Protein AF-A0A9E0RSK8-F1 (afdb_monomer)

Nearest PDB structures (foldseek):
  3r5x-assembly1_B  TM=9.329E-01  e=1.908E-01  Bacillus anthracis
  3r5x-assembly2_C  TM=9.634E-01  e=2.376E-01  Bacillus anthracis

Sequence (43 aa):
VNTVPGMTSHSLVPLAAKVAGLSLLDLLTEIYEHSLEVRHAKQ

pLDDT: mean 94.71, std 9.45, range [52.81, 98.56]

Solvent-accessible surface area (backbone atoms only — not comparable to full-atom values): 2685 Å² total; per-residue (Å²): 134,82,89,78,68,63,76,48,88,85,22,70,56,42,45,50,38,44,76,73,71,37,52,71,66,54,54,50,49,53,52,50,52,53,52,47,49,64,62,55,78,74,112

Mean predicted aligned error: 3.06 Å

Structure (mmCIF, N/CA/C/O backbone):
data_AF-A0A9E0RSK8-F1
#
_entry.id   AF-A0A9E0RSK8-F1
#
loop_
_atom_site.group_PDB
_atom_site.id
_atom_site.type_symbol
_atom_site.label_atom_id
_atom_site.label_alt_id
_atom_site.label_comp_id
_atom_site.label_asym_id
_atom_site.label_entity_id
_atom_site.label_seq_id
_atom_site.pdbx_PDB_ins_code
_atom_site.Cartn_x
_atom_site.Cartn_y
_atom_site.Cartn_z
_atom_site.occupancy
_atom_site.B_iso_or_equiv
_atom_site.auth_seq_id
_atom_site.auth_comp_id
_atom_site.auth_asym_id
_atom_site.auth_atom_id
_atom_site.pdbx_PDB_model_num
ATOM 1 N N . VAL A 1 1 ? 1.144 -15.546 6.465 1.00 84.69 1 VAL A N 1
ATOM 2 C CA . VAL A 1 1 ? 0.739 -14.414 5.595 1.00 84.69 1 VAL A CA 1
ATOM 3 C C . VAL A 1 1 ? 1.452 -13.165 6.084 1.00 84.69 1 VAL A C 1
ATOM 5 O O . VAL A 1 1 ? 1.405 -12.915 7.281 1.00 84.69 1 VAL A O 1
ATOM 8 N N . ASN A 1 2 ? 2.127 -12.423 5.199 1.00 93.19 2 ASN A N 1
ATOM 9 C CA . ASN A 1 2 ? 2.771 -11.150 5.546 1.00 93.19 2 ASN A CA 1
ATOM 10 C C . ASN A 1 2 ? 1.723 -10.032 5.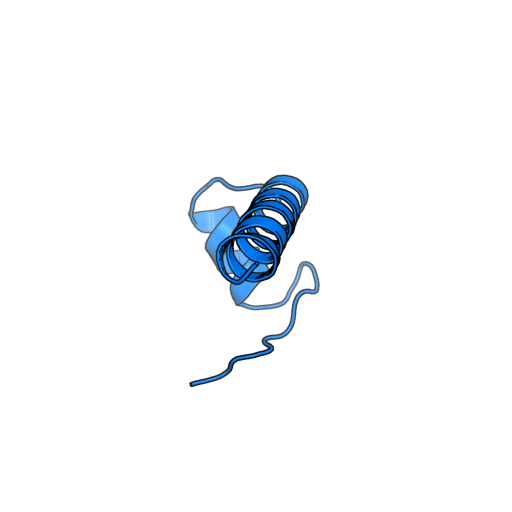491 1.00 93.19 2 ASN A C 1
ATOM 12 O O . ASN A 1 2 ? 1.281 -9.670 4.406 1.00 93.19 2 ASN A O 1
ATOM 16 N N . THR A 1 3 ? 1.310 -9.509 6.644 1.00 95.31 3 THR A N 1
ATOM 17 C CA 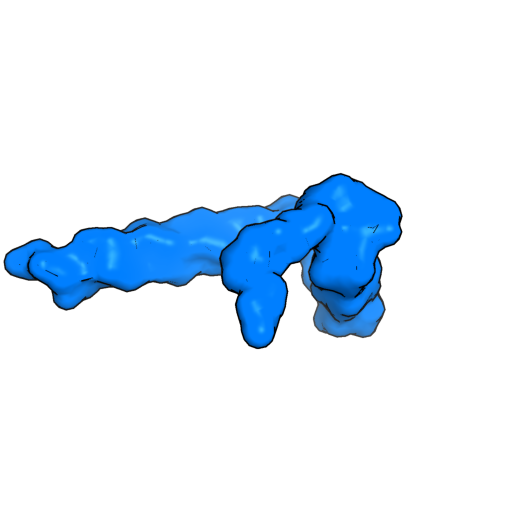. THR A 1 3 ? 0.248 -8.487 6.745 1.00 95.31 3 THR A CA 1
ATOM 18 C C . THR A 1 3 ? 0.764 -7.051 6.641 1.00 95.31 3 THR A C 1
ATOM 20 O O . THR A 1 3 ? -0.026 -6.140 6.424 1.00 95.31 3 THR A O 1
ATOM 23 N N . VAL A 1 4 ? 2.080 -6.846 6.765 1.00 97.31 4 VAL A N 1
ATOM 24 C CA . VAL A 1 4 ? 2.756 -5.552 6.582 1.00 97.31 4 VAL A CA 1
ATOM 25 C C . VAL A 1 4 ? 3.999 -5.772 5.704 1.00 97.31 4 VAL A C 1
ATOM 27 O O . VAL A 1 4 ? 5.095 -5.982 6.223 1.00 97.31 4 VAL A O 1
ATOM 30 N N . PRO A 1 5 ? 3.841 -5.849 4.371 1.00 97.12 5 PRO A N 1
ATOM 31 C CA . PRO A 1 5 ? 4.956 -6.070 3.453 1.00 97.12 5 PRO A CA 1
ATOM 32 C C . PRO A 1 5 ? 5.834 -4.815 3.315 1.00 97.12 5 PRO A C 1
ATOM 34 O O . PRO A 1 5 ? 5.453 -3.716 3.713 1.00 97.12 5 PRO A O 1
ATOM 37 N N . GLY A 1 6 ? 7.008 -4.963 2.694 1.00 97.56 6 GLY A N 1
ATOM 38 C CA . GLY A 1 6 ? 7.773 -3.806 2.226 1.00 97.56 6 GLY A CA 1
ATOM 39 C C . GLY A 1 6 ? 6.978 -3.014 1.179 1.00 97.56 6 GLY A C 1
ATOM 40 O O . GLY A 1 6 ? 6.366 -3.608 0.291 1.00 97.56 6 GLY A O 1
ATOM 41 N N . MET A 1 7 ? 7.008 -1.682 1.278 1.00 97.94 7 MET A N 1
ATOM 42 C CA . MET A 1 7 ? 6.229 -0.761 0.431 1.00 97.94 7 MET A CA 1
ATOM 43 C C . MET A 1 7 ? 7.093 0.284 -0.295 1.00 97.94 7 MET A C 1
ATOM 45 O O . MET A 1 7 ? 6.576 1.260 -0.833 1.00 97.94 7 MET A O 1
ATOM 49 N N . THR A 1 8 ? 8.416 0.101 -0.336 1.00 97.06 8 THR A N 1
ATOM 50 C CA . THR A 1 8 ? 9.289 0.945 -1.173 1.00 97.06 8 THR A CA 1
ATOM 51 C C . THR A 1 8 ? 9.091 0.607 -2.652 1.00 97.06 8 THR A C 1
ATOM 53 O O . THR A 1 8 ? 8.649 -0.491 -2.984 1.00 97.06 8 THR A O 1
ATOM 56 N N . SER A 1 9 ? 9.498 1.488 -3.568 1.00 95.25 9 SER A N 1
ATOM 57 C CA . SER A 1 9 ? 9.380 1.265 -5.023 1.00 95.25 9 SER A CA 1
ATOM 58 C C . SER A 1 9 ? 10.073 -0.003 -5.554 1.00 95.25 9 SER A C 1
ATOM 60 O O . SER A 1 9 ? 9.812 -0.411 -6.681 1.00 95.25 9 SER A O 1
ATOM 62 N N . HIS A 1 10 ? 10.941 -0.624 -4.751 1.00 96.00 10 HIS A N 1
ATOM 63 C CA . HIS A 1 10 ? 11.665 -1.856 -5.076 1.00 96.00 10 HIS A CA 1
ATOM 64 C C . HIS A 1 10 ? 11.127 -3.082 -4.323 1.00 96.00 10 HIS A C 1
ATOM 66 O O . HIS A 1 10 ? 11.626 -4.191 -4.499 1.00 96.00 10 HIS A O 1
ATOM 72 N N . SER A 1 11 ? 10.133 -2.897 -3.454 1.00 98.12 11 SER A N 1
ATOM 73 C CA . SER A 1 11 ? 9.505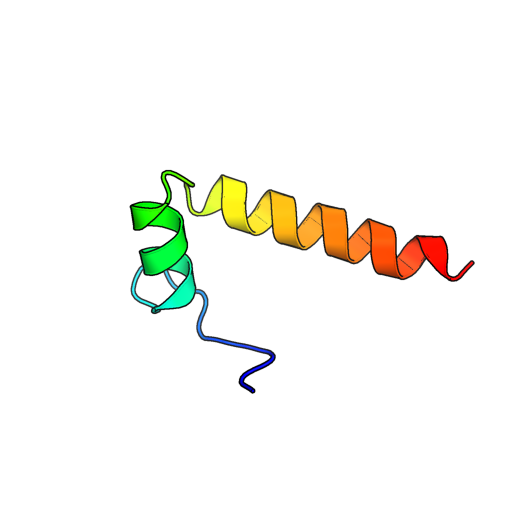 -3.991 -2.721 1.00 98.12 11 SER A CA 1
ATOM 74 C C . SER A 1 11 ? 8.543 -4.772 -3.624 1.00 98.12 11 SER A C 1
ATOM 76 O O . SER A 1 11 ? 7.966 -4.226 -4.565 1.00 98.12 11 SER A O 1
ATOM 78 N N . LEU A 1 12 ? 8.341 -6.057 -3.319 1.00 98.12 12 LEU A N 1
ATOM 79 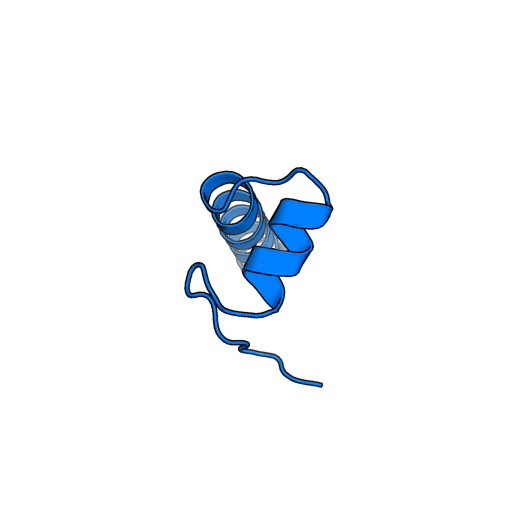C CA . LEU A 1 12 ? 7.568 -6.971 -4.170 1.00 98.12 12 LEU A CA 1
ATOM 80 C C . LEU A 1 12 ? 6.115 -6.525 -4.401 1.00 98.12 12 LEU A C 1
ATOM 82 O O . LEU A 1 12 ? 5.607 -6.701 -5.502 1.00 98.12 12 LEU A O 1
ATOM 86 N N . VAL A 1 13 ? 5.454 -5.932 -3.401 1.00 98.00 13 VAL A N 1
ATOM 87 C CA . VAL A 1 13 ? 4.049 -5.503 -3.522 1.00 98.00 13 VAL A CA 1
ATOM 88 C C . VAL A 1 13 ? 3.894 -4.307 -4.475 1.00 98.00 13 VAL A C 1
ATOM 90 O O . VAL A 1 13 ? 3.142 -4.437 -5.441 1.00 98.00 13 VAL A O 1
ATOM 93 N N . PRO A 1 14 ? 4.639 -3.192 -4.320 1.00 98.19 14 PRO A N 1
ATOM 94 C CA . PRO A 1 14 ? 4.646 -2.120 -5.320 1.00 98.19 14 PRO A CA 1
ATOM 95 C C . PRO A 1 14 ? 5.059 -2.566 -6.728 1.00 98.19 14 PRO A C 1
ATOM 97 O O . PRO A 1 14 ? 4.492 -2.091 -7.710 1.00 98.19 14 PRO A O 1
ATOM 100 N N . LEU A 1 15 ? 6.009 -3.501 -6.851 1.00 98.38 15 LEU A N 1
ATOM 101 C CA . LEU A 1 15 ? 6.392 -4.055 -8.155 1.00 98.38 15 LEU A CA 1
ATOM 102 C C . LEU A 1 15 ? 5.260 -4.871 -8.792 1.00 98.38 15 LEU A C 1
ATOM 104 O O . LEU A 1 15 ? 5.013 -4.725 -9.988 1.00 98.38 15 LEU A O 1
ATOM 108 N N . ALA A 1 16 ? 4.546 -5.684 -8.012 1.00 98.31 16 ALA A N 1
ATOM 109 C CA . ALA A 1 16 ? 3.386 -6.430 -8.495 1.00 98.31 16 ALA A CA 1
ATOM 110 C C . ALA A 1 16 ? 2.249 -5.494 -8.936 1.00 98.31 16 ALA A C 1
ATOM 112 O O . ALA A 1 16 ? 1.676 -5.698 -10.003 1.00 98.31 16 ALA A O 1
ATOM 113 N N . ALA A 1 17 ? 1.976 -4.433 -8.171 1.00 98.31 17 ALA A N 1
ATOM 114 C CA . ALA A 1 17 ? 0.993 -3.413 -8.539 1.00 98.31 17 ALA A CA 1
ATOM 115 C C . ALA A 1 17 ? 1.361 -2.721 -9.861 1.00 98.31 17 ALA A C 1
ATOM 117 O O . ALA A 1 17 ? 0.520 -2.602 -10.750 1.00 98.31 17 ALA A O 1
ATOM 118 N N . LYS A 1 18 ? 2.642 -2.374 -10.045 1.00 98.25 18 LYS A N 1
ATOM 119 C CA . LYS A 1 18 ? 3.149 -1.828 -11.311 1.00 98.25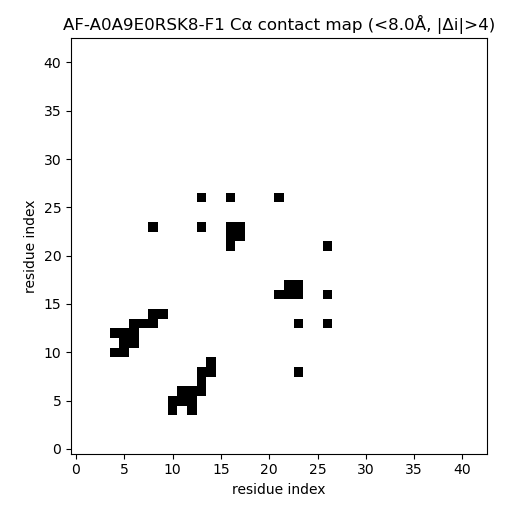 18 LYS A CA 1
ATOM 120 C C . LYS A 1 18 ? 2.947 -2.790 -12.484 1.00 98.25 18 LYS A C 1
ATOM 122 O O . LYS A 1 18 ? 2.550 -2.352 -13.560 1.00 98.25 18 LYS A O 1
ATOM 127 N N . VAL A 1 19 ? 3.208 -4.087 -12.296 1.00 98.56 19 VAL A N 1
ATOM 128 C CA . VAL A 1 19 ? 2.941 -5.121 -13.318 1.00 98.56 19 VAL A CA 1
ATOM 129 C C . VAL A 1 19 ? 1.444 -5.222 -13.630 1.00 98.56 19 VAL A C 1
ATOM 131 O O . VAL A 1 19 ? 1.081 -5.432 -14.783 1.00 98.56 19 VAL A O 1
ATOM 134 N N . ALA A 1 20 ? 0.582 -5.006 -12.635 1.00 98.31 20 ALA A N 1
ATOM 135 C CA . ALA A 1 20 ? -0.869 -4.929 -12.797 1.00 98.31 20 ALA A CA 1
ATOM 136 C C . ALA A 1 20 ? -1.367 -3.588 -13.381 1.00 98.31 20 ALA A C 1
ATOM 138 O O . ALA A 1 20 ? -2.571 -3.402 -13.526 1.00 98.31 20 ALA A O 1
ATOM 139 N N . GLY A 1 21 ? -0.467 -2.662 -13.735 1.00 98.38 21 GLY A N 1
ATOM 140 C CA . GLY A 1 21 ? -0.812 -1.374 -14.343 1.00 98.38 21 GLY A CA 1
ATOM 141 C C . GLY A 1 21 ? -1.173 -0.260 -13.356 1.00 98.38 21 GLY A C 1
ATOM 142 O O . GLY A 1 21 ? -1.605 0.800 -13.797 1.00 98.38 21 GLY A O 1
ATOM 143 N N . LEU A 1 22 ? -0.974 -0.463 -12.051 1.00 98.38 2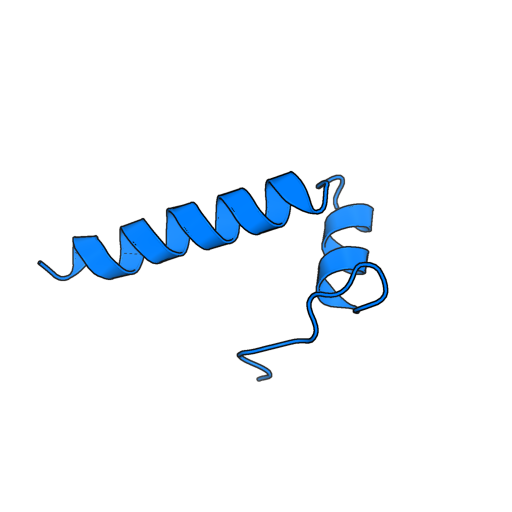2 LEU A N 1
ATOM 144 C CA . LEU A 1 22 ? -1.203 0.551 -11.019 1.00 98.38 22 LEU A CA 1
ATOM 145 C C . LEU A 1 22 ? 0.080 1.334 -10.727 1.00 98.38 22 LEU A C 1
ATOM 147 O O . LEU A 1 22 ? 1.157 0.753 -10.546 1.00 98.38 22 LEU A O 1
ATOM 151 N N . SER A 1 23 ? -0.021 2.660 -10.624 1.00 98.25 23 SER A N 1
ATOM 152 C CA . SER A 1 23 ? 1.072 3.458 -10.070 1.00 98.25 23 SER A CA 1
ATOM 153 C C . SER A 1 23 ? 1.183 3.243 -8.554 1.0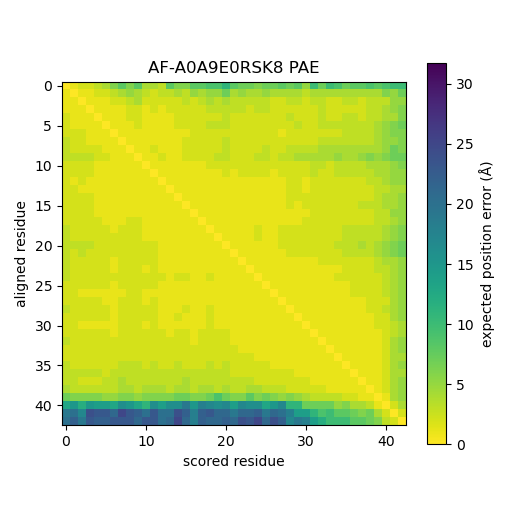0 98.25 23 SER A C 1
ATOM 155 O O . SER A 1 23 ? 0.2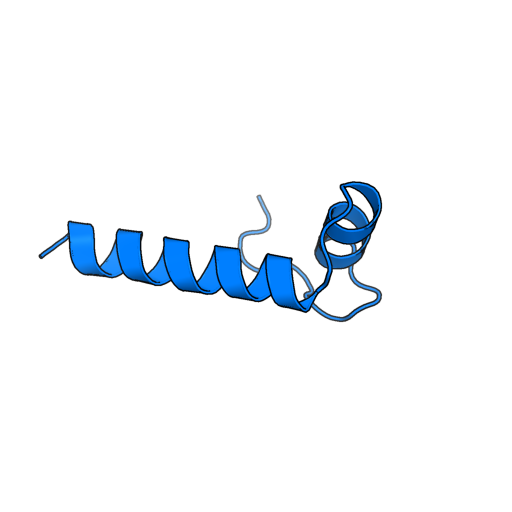64 2.754 -7.896 1.00 98.25 23 SER A O 1
ATOM 157 N N . LEU A 1 24 ? 2.323 3.627 -7.966 1.00 97.69 24 LEU A N 1
ATOM 158 C CA . LEU A 1 24 ? 2.473 3.593 -6.508 1.00 97.69 24 LEU A CA 1
ATOM 159 C C . LEU A 1 24 ? 1.447 4.504 -5.818 1.00 97.69 24 LEU A C 1
ATOM 161 O O . LEU A 1 24 ? 0.985 4.172 -4.734 1.00 97.69 24 LEU A O 1
ATOM 165 N N . LEU A 1 25 ? 1.096 5.633 -6.441 1.00 98.31 25 LEU A N 1
ATOM 166 C CA . LEU A 1 25 ? 0.082 6.530 -5.902 1.00 98.31 25 LEU A CA 1
ATOM 167 C C . LEU A 1 25 ? -1.289 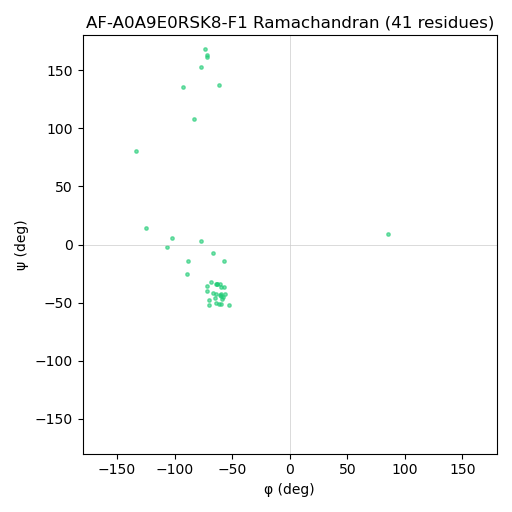5.847 -5.890 1.00 98.31 25 LEU A C 1
ATOM 169 O O . LEU A 1 25 ? -1.927 5.849 -4.846 1.00 98.31 25 LEU A O 1
ATOM 173 N N . ASP A 1 26 ? -1.679 5.190 -6.987 1.00 98.56 26 ASP A N 1
ATOM 174 C CA . ASP A 1 26 ? -2.956 4.465 -7.073 1.00 98.56 26 ASP A CA 1
ATOM 175 C C . ASP A 1 26 ? -3.038 3.372 -6.001 1.00 98.56 26 ASP A C 1
ATOM 177 O O . ASP A 1 26 ? -4.002 3.312 -5.247 1.00 98.56 26 ASP A O 1
ATOM 181 N N . LEU A 1 27 ? -1.976 2.569 -5.848 1.00 98.31 27 LEU A N 1
ATOM 182 C CA . LEU A 1 27 ? -1.906 1.537 -4.808 1.00 98.31 27 LEU A CA 1
ATOM 183 C C . LEU A 1 27 ? -2.104 2.113 -3.395 1.00 98.31 27 LEU A C 1
ATOM 185 O O . LEU A 1 27 ? -2.774 1.503 -2.564 1.00 98.31 27 LEU A O 1
ATOM 189 N N . LEU A 1 28 ? -1.489 3.260 -3.096 1.00 98.06 28 LEU A N 1
ATOM 190 C CA . LEU A 1 28 ? -1.613 3.894 -1.783 1.00 98.06 28 LEU A CA 1
ATOM 191 C C . LEU A 1 28 ? -3.002 4.505 -1.569 1.00 98.06 28 LEU A C 1
ATOM 193 O O . LEU A 1 28 ? -3.510 4.430 -0.449 1.00 98.06 28 LEU A O 1
ATOM 197 N N . THR A 1 29 ? -3.612 5.060 -2.618 1.00 98.56 29 THR A N 1
ATOM 198 C CA . THR A 1 29 ? -4.996 5.552 -2.598 1.00 98.56 29 THR A CA 1
ATOM 199 C C . THR A 1 29 ? -5.965 4.421 -2.262 1.00 98.56 29 THR A C 1
ATOM 201 O O . THR A 1 29 ? -6.696 4.538 -1.282 1.00 98.56 29 THR A O 1
ATOM 204 N N . GLU A 1 30 ? -5.881 3.284 -2.959 1.00 98.38 30 GLU A N 1
ATOM 205 C CA . GLU A 1 30 ? -6.723 2.103 -2.699 1.00 98.38 30 GLU A CA 1
ATOM 206 C C . GLU A 1 30 ? -6.562 1.591 -1.258 1.00 98.38 30 GLU A C 1
ATOM 208 O O . GLU A 1 30 ? -7.537 1.337 -0.547 1.00 98.38 30 GLU A O 1
ATOM 213 N N . ILE A 1 31 ? -5.317 1.486 -0.772 1.00 98.00 31 ILE A N 1
ATOM 214 C CA . ILE A 1 31 ? -5.052 1.086 0.618 1.00 98.00 31 ILE A CA 1
ATOM 215 C C . ILE A 1 31 ? -5.701 2.070 1.594 1.00 98.00 31 ILE A C 1
ATOM 217 O O . ILE A 1 31 ? -6.290 1.638 2.587 1.00 98.00 31 ILE A O 1
ATOM 221 N N . TYR A 1 32 ? -5.576 3.375 1.354 1.00 98.19 32 TYR A N 1
ATOM 222 C CA . TYR A 1 32 ? -6.146 4.401 2.220 1.00 98.19 32 TYR A CA 1
ATOM 223 C C . TYR A 1 32 ? -7.676 4.331 2.254 1.00 98.19 32 TYR A C 1
ATOM 225 O O . TYR A 1 32 ? -8.245 4.257 3.347 1.00 98.19 32 TYR A O 1
ATOM 233 N N . GLU A 1 33 ? -8.319 4.285 1.087 1.00 98.31 33 GLU A N 1
ATOM 234 C CA . GLU A 1 33 ? -9.777 4.245 0.944 1.00 98.31 33 GLU A CA 1
ATOM 235 C C . GLU A 1 33 ? -10.372 2.999 1.606 1.00 98.31 33 GLU A C 1
ATOM 237 O O . GLU A 1 33 ? -11.214 3.123 2.500 1.00 98.31 33 GLU A O 1
ATOM 242 N N . HIS A 1 34 ? -9.850 1.808 1.300 1.00 97.81 34 HIS A N 1
ATOM 243 C CA . HIS A 1 34 ? -10.297 0.574 1.952 1.00 97.81 34 HIS A CA 1
ATOM 244 C C . HIS A 1 34 ? -10.007 0.561 3.455 1.00 97.81 34 HIS A C 1
ATOM 246 O O . HIS A 1 34 ? -10.784 0.026 4.250 1.00 97.81 34 HIS A O 1
ATOM 252 N N . SER A 1 35 ? -8.900 1.169 3.889 1.00 97.00 35 SER A N 1
ATOM 253 C CA . SER A 1 35 ? -8.608 1.266 5.319 1.00 97.00 35 SER A CA 1
ATOM 254 C C . SER A 1 35 ? -9.580 2.200 6.044 1.00 97.00 35 SER A C 1
ATOM 256 O O . SER A 1 35 ? -9.847 1.982 7.227 1.00 97.00 35 SER A O 1
ATOM 258 N N . LEU A 1 36 ? -10.079 3.255 5.392 1.00 97.50 36 LEU A N 1
ATOM 259 C CA . LEU A 1 36 ? -11.138 4.104 5.942 1.00 97.50 36 LEU A CA 1
ATOM 260 C C . LEU A 1 36 ? -12.473 3.364 5.972 1.00 97.50 36 LEU A C 1
ATOM 262 O O . LEU A 1 36 ? -13.113 3.338 7.021 1.00 97.50 36 LEU A O 1
ATOM 266 N N . GLU A 1 37 ? -12.849 2.708 4.875 1.00 96.50 37 GLU A N 1
ATOM 267 C CA . GLU A 1 37 ? -14.070 1.902 4.781 1.00 96.50 37 GLU A CA 1
ATOM 268 C C . GLU A 1 37 ? -14.143 0.881 5.924 1.00 96.50 37 GLU A C 1
ATOM 270 O O . GLU A 1 37 ? -15.099 0.875 6.694 1.00 96.50 37 GLU A O 1
ATOM 275 N N . VAL A 1 38 ? -13.086 0.090 6.129 1.00 96.50 38 VAL A N 1
ATOM 276 C CA . VAL A 1 38 ? -13.038 -0.923 7.198 1.00 96.50 38 VAL A CA 1
ATOM 277 C C . VAL A 1 38 ? -13.092 -0.308 8.602 1.00 96.50 38 VAL A C 1
ATOM 279 O O . VAL A 1 38 ? -13.642 -0.925 9.520 1.00 96.50 38 VAL A O 1
ATOM 282 N N . ARG A 1 39 ? -12.512 0.883 8.807 1.00 95.31 39 ARG A N 1
ATOM 283 C CA . ARG A 1 39 ? -12.556 1.579 10.106 1.00 95.31 39 ARG A CA 1
ATOM 284 C C . ARG A 1 39 ? -13.942 2.141 10.409 1.00 95.31 39 ARG A C 1
ATOM 286 O O . ARG A 1 39 ? -14.372 2.053 11.556 1.00 95.31 39 ARG A O 1
ATOM 293 N N . HIS A 1 40 ? -14.619 2.697 9.408 1.00 92.00 40 HIS A N 1
ATOM 294 C CA . HIS A 1 40 ? -15.909 3.369 9.575 1.00 92.00 40 HIS A CA 1
ATOM 295 C C . HIS A 1 40 ? -17.115 2.434 9.430 1.00 92.00 40 HIS A C 1
ATOM 297 O O . HIS A 1 40 ? -18.127 2.680 10.069 1.00 92.00 40 HIS A O 1
ATOM 303 N N . ALA A 1 41 ? -17.005 1.318 8.703 1.00 76.88 41 ALA A N 1
ATOM 304 C CA . ALA A 1 41 ? -18.056 0.294 8.618 1.00 76.88 41 ALA A CA 1
ATOM 305 C C . ALA A 1 41 ? -18.300 -0.458 9.944 1.00 76.88 41 ALA A C 1
ATOM 307 O O . ALA A 1 41 ? -19.216 -1.270 10.040 1.00 76.88 41 ALA A O 1
ATOM 308 N N . LYS A 1 42 ? -17.455 -0.229 10.958 1.00 58.69 42 LYS A N 1
ATOM 309 C CA . LYS A 1 42 ? -17.589 -0.787 12.312 1.00 58.69 42 LYS A CA 1
ATOM 310 C C . LYS A 1 42 ? -18.151 0.210 13.337 1.00 58.69 42 LYS A C 1
ATOM 312 O O . LYS A 1 42 ? -18.158 -0.122 14.523 1.00 58.69 42 LYS A O 1
ATOM 317 N N . GLN A 1 43 ? -18.561 1.407 12.910 1.00 52.81 43 GLN A N 1
ATOM 318 C CA . GLN A 1 43 ? -19.323 2.361 13.729 1.00 52.81 43 GLN A CA 1
ATOM 319 C C . GLN A 1 43 ? -20.819 2.189 13.477 1.00 52.81 43 GLN A C 1
ATOM 321 O O . GLN A 1 43 ? -21.576 2.357 14.457 1.00 52.81 43 GLN A O 1
#

Secondary structure (DSSP, 8-state):
--SS---STTSHHHHHHHHTT--HHHHHHHHHHHHHHHHHTT-

Radius of gyration: 11.89 Å; Cα contacts (8 Å, |Δi|>4): 22; chains: 1; bounding box: 31×21×28 Å

Foldseek 3Di:
DDPDFDLPCPTPVVVVCVVVVHHSVRVVVVVVVVVVCVVVVVD